Protein AF-A0A9N9J906-F1 (afdb_monomer)

Radius of gyration: 24.81 Å; Cα contacts (8 Å, |Δi|>4): 49; chains: 1; bounding box: 58×23×58 Å

Organism: NCBI:txid1117310

Foldseek 3Di:
DDDDDADDPVRLVVVVVVVVVVPDCVVVPVCPPRNDDPDPPDDDDDPDDPVLLVVLVVLCVVPVPDALVVSLVVSVVVVPDNDDSVSSQVSCVVVVNPPRDHD

Nearest PDB structures (foldseek):
  2m3a-assembly1_A  TM=4.337E-01  e=8.639E+00  Caenorhabditis elegans
  8osl-assembly1_B  TM=2.272E-01  e=6.816E+00  Homo sapiens
  1p3a-assembly1_B  TM=2.539E-01  e=8.142E+00  Xenopus laevis
  6hkt-assembly1_Z  TM=2.216E-01  e=9.167E+00  Homo sapiens

Secondary structure (DSSP, 8-state):
----PPPPHHHHHHHHHHHHTT--GGGGGGGTTTSSPPPPPP-PPPSS-HHHHHHHHHHHHH-TT--HHHHHHHHHHTSS----HHHHHHHHHHTT-TT----

Mean predicted aligned error: 12.46 Å

Sequence (103 aa):
MPKIKELSIFERGKIIGLHKDNHNPRHFQNFKYGLVFPASQSGRPSIFNDFDKWHLIQLLKNDRQQSVDELTEKFNELELKTSSSFTICHNLYELGYHGIRKL

Solvent-accessible surface area (backbone atoms only — not comparable to full-atom values): 6624 Å² total; per-residue (Å²): 134,83,84,78,77,79,62,49,73,66,60,44,50,53,52,54,51,44,56,75,70,68,52,68,63,81,81,48,68,88,45,80,74,51,77,54,81,74,75,80,76,80,70,82,79,72,92,66,50,73,66,56,53,53,49,54,52,49,56,41,68,76,45,80,82,61,48,45,62,61,51,31,49,60,51,36,73,67,67,81,53,90,61,52,49,65,59,53,45,52,51,34,43,76,72,66,48,75,84,65,58,82,126

Structure (mmCIF, N/CA/C/O backbone):
data_AF-A0A9N9J906-F1
#
_entry.id   AF-A0A9N9J906-F1
#
loop_
_atom_site.group_PDB
_atom_site.id
_atom_site.type_symbol
_atom_site.label_atom_id
_atom_site.label_alt_id
_atom_site.label_comp_id
_atom_site.label_asym_id
_atom_site.label_entity_id
_atom_site.label_seq_id
_atom_site.pdbx_PDB_ins_code
_atom_site.Cartn_x
_atom_site.Cartn_y
_atom_site.Cartn_z
_atom_site.occupancy
_atom_site.B_iso_or_equiv
_atom_site.auth_seq_id
_atom_site.auth_comp_id
_atom_site.auth_asym_id
_atom_site.auth_atom_id
_atom_site.pdbx_PDB_model_num
ATOM 1 N N . MET A 1 1 ? 30.611 2.941 -6.209 1.00 47.56 1 MET A N 1
ATOM 2 C CA . MET A 1 1 ? 30.826 3.096 -7.667 1.00 47.56 1 MET A CA 1
ATOM 3 C C . MET A 1 1 ? 29.805 4.099 -8.186 1.00 47.56 1 MET A C 1
ATOM 5 O O . MET A 1 1 ? 28.645 3.960 -7.806 1.00 47.56 1 MET A O 1
ATOM 9 N N . PRO A 1 2 ? 30.191 5.138 -8.943 1.00 47.84 2 PRO A N 1
ATOM 10 C CA . PRO A 1 2 ? 29.239 6.135 -9.420 1.00 47.84 2 PRO A CA 1
ATOM 11 C C . PRO A 1 2 ? 28.354 5.539 -10.525 1.00 47.84 2 PRO A C 1
ATOM 13 O O . PRO A 1 2 ? 28.765 4.618 -11.230 1.00 47.84 2 PRO A O 1
ATOM 16 N N . LYS A 1 3 ? 27.120 6.044 -10.635 1.00 53.53 3 LYS A N 1
ATOM 17 C CA . LYS A 1 3 ? 26.094 5.570 -11.575 1.00 53.53 3 LYS A CA 1
ATOM 18 C C . LYS A 1 3 ? 26.619 5.630 -13.012 1.00 53.53 3 LYS A C 1
ATOM 20 O O . LYS A 1 3 ? 26.885 6.713 -13.528 1.00 53.53 3 LYS A O 1
ATOM 25 N N . ILE A 1 4 ? 26.741 4.471 -13.653 1.00 61.16 4 ILE A N 1
ATOM 26 C CA . ILE A 1 4 ? 26.999 4.381 -15.089 1.00 61.16 4 ILE A CA 1
ATOM 27 C C . ILE A 1 4 ? 25.722 4.873 -15.770 1.00 61.16 4 ILE A C 1
ATOM 29 O O . ILE A 1 4 ? 24.661 4.273 -15.609 1.00 61.16 4 ILE A O 1
ATOM 33 N N . LYS A 1 5 ? 25.805 6.014 -16.456 1.00 68.94 5 LYS A N 1
ATOM 34 C CA . LYS A 1 5 ? 24.708 6.543 -17.268 1.00 68.94 5 LYS A CA 1
ATOM 35 C C . LYS A 1 5 ? 24.323 5.486 -18.306 1.00 68.94 5 LYS A C 1
ATOM 37 O O . LYS A 1 5 ? 25.196 4.972 -19.003 1.00 68.94 5 LYS A O 1
ATOM 42 N N . GLU A 1 6 ? 23.034 5.166 -18.400 1.00 70.88 6 GLU A N 1
ATOM 43 C CA . GLU A 1 6 ? 22.550 4.275 -19.452 1.00 70.88 6 GLU A CA 1
ATOM 44 C C . GLU A 1 6 ? 22.825 4.881 -20.830 1.00 70.88 6 GLU A C 1
ATOM 46 O O . GLU A 1 6 ? 22.605 6.074 -21.052 1.00 70.88 6 GLU A O 1
ATOM 51 N N . LEU A 1 7 ? 23.301 4.047 -21.757 1.00 74.25 7 LEU A N 1
ATOM 52 C CA . LEU A 1 7 ? 23.528 4.463 -23.137 1.00 74.25 7 LEU A CA 1
ATOM 53 C C . LEU A 1 7 ? 22.194 4.769 -23.810 1.00 74.25 7 LEU A C 1
ATOM 55 O O . LEU A 1 7 ? 21.264 3.953 -23.754 1.00 74.25 7 LEU A O 1
ATOM 59 N N . SER A 1 8 ? 22.143 5.898 -24.508 1.00 75.81 8 SER A N 1
ATOM 60 C CA . SER A 1 8 ? 21.030 6.258 -25.382 1.00 75.81 8 SER A CA 1
ATOM 61 C C . SER A 1 8 ? 20.871 5.243 -26.518 1.00 75.81 8 SER A C 1
ATOM 63 O O . SER A 1 8 ? 21.838 4.611 -26.947 1.00 75.81 8 SER A O 1
ATOM 65 N N . ILE A 1 9 ? 19.656 5.132 -27.064 1.00 78.50 9 ILE A N 1
ATOM 66 C CA . ILE A 1 9 ? 19.340 4.300 -28.238 1.00 78.50 9 ILE A CA 1
ATOM 67 C C . ILE A 1 9 ? 20.324 4.574 -29.388 1.00 78.50 9 ILE A C 1
ATOM 69 O O . ILE A 1 9 ? 20.804 3.641 -30.028 1.00 78.50 9 ILE A O 1
ATOM 73 N N . PHE A 1 10 ? 20.688 5.842 -29.603 1.00 80.31 10 PHE A N 1
ATOM 74 C CA . PHE A 1 10 ? 21.642 6.237 -30.642 1.00 80.31 10 PHE A CA 1
ATOM 75 C C . PHE A 1 10 ? 23.068 5.732 -30.367 1.00 80.31 10 PHE A C 1
ATOM 77 O O . PHE A 1 10 ? 23.728 5.197 -31.256 1.00 80.31 10 PHE A O 1
ATOM 84 N N . GLU A 1 11 ? 23.537 5.850 -29.123 1.00 78.38 11 GLU A N 1
ATOM 85 C CA . GLU A 1 11 ? 24.867 5.381 -28.713 1.00 78.38 11 GLU A CA 1
ATOM 86 C C . GLU A 1 11 ? 24.967 3.855 -28.831 1.00 78.38 11 GLU A C 1
ATOM 88 O O . GLU A 1 11 ? 25.962 3.335 -29.337 1.00 78.38 11 GLU A O 1
ATOM 93 N N . ARG A 1 12 ? 23.896 3.141 -28.462 1.00 76.88 12 ARG A N 1
ATOM 94 C CA . ARG A 1 12 ? 23.780 1.688 -28.656 1.00 76.88 12 ARG A CA 1
ATOM 95 C C . ARG A 1 12 ? 23.803 1.313 -30.138 1.00 76.88 12 ARG A C 1
ATOM 97 O O . ARG A 1 12 ? 24.543 0.410 -30.519 1.00 76.88 12 ARG A O 1
ATOM 104 N N . GLY A 1 13 ? 23.056 2.028 -30.981 1.00 78.06 13 GLY A N 1
ATOM 105 C CA . GLY A 1 13 ? 23.037 1.813 -32.431 1.00 78.06 13 GLY A CA 1
ATOM 106 C C . GLY A 1 13 ? 24.415 1.985 -33.076 1.00 78.06 13 GLY A C 1
ATOM 107 O O . GLY A 1 13 ? 24.823 1.157 -33.890 1.00 78.06 13 GLY A O 1
ATOM 108 N N . LYS A 1 14 ? 25.176 2.998 -32.646 1.00 80.56 14 LYS A N 1
ATOM 109 C CA . LYS A 1 14 ? 26.552 3.236 -33.107 1.00 80.56 14 LYS A CA 1
ATOM 110 C C . LYS A 1 14 ? 27.490 2.078 -32.750 1.00 80.56 14 LYS A C 1
ATOM 112 O O . LYS A 1 14 ? 28.294 1.671 -33.581 1.00 80.56 14 LYS A O 1
ATOM 117 N N . ILE A 1 15 ? 27.363 1.520 -31.546 1.00 76.50 15 ILE A N 1
ATOM 118 C CA . ILE A 1 15 ? 28.152 0.356 -31.110 1.00 76.50 15 ILE A CA 1
ATOM 119 C C . ILE A 1 15 ? 27.793 -0.891 -31.932 1.00 76.50 15 ILE A C 1
ATOM 121 O O . ILE A 1 15 ? 28.689 -1.620 -32.352 1.00 76.50 15 ILE A O 1
ATOM 125 N N . ILE A 1 16 ? 26.502 -1.118 -32.208 1.00 76.88 16 ILE A N 1
ATOM 126 C CA . ILE A 1 16 ? 26.042 -2.244 -33.040 1.00 76.88 16 ILE A CA 1
ATOM 127 C C . ILE A 1 16 ? 26.596 -2.137 -34.466 1.00 76.88 16 ILE A C 1
ATOM 129 O O . ILE A 1 16 ? 27.046 -3.143 -35.012 1.00 76.88 16 ILE A O 1
ATOM 133 N N . GLY A 1 17 ? 26.581 -0.940 -35.062 1.00 77.69 17 GLY A N 1
ATOM 134 C CA . GLY A 1 17 ? 27.157 -0.698 -36.388 1.00 77.69 17 GLY A CA 1
ATOM 135 C C . GLY A 1 17 ? 28.647 -1.033 -36.430 1.00 77.69 17 GLY A C 1
ATOM 136 O O . GLY A 1 17 ? 29.068 -1.888 -37.199 1.00 77.69 17 GLY A O 1
ATOM 137 N N . LEU A 1 18 ? 29.424 -0.472 -35.501 1.00 75.44 18 LEU A N 1
ATOM 138 C CA . LEU A 1 18 ? 30.872 -0.689 -35.458 1.00 75.44 18 LEU A CA 1
ATOM 139 C C . LEU A 1 18 ? 31.270 -2.150 -35.178 1.00 75.44 18 LEU A C 1
ATOM 141 O O . LEU A 1 18 ? 32.314 -2.600 -35.648 1.00 75.44 18 LEU A O 1
ATOM 145 N N . HIS A 1 19 ? 30.450 -2.898 -34.430 1.00 72.81 19 HIS A N 1
ATOM 146 C CA . HIS A 1 19 ? 30.641 -4.338 -34.239 1.00 72.81 19 HIS A CA 1
ATOM 147 C C . HIS A 1 19 ? 30.423 -5.124 -35.540 1.00 72.81 19 HIS A C 1
ATOM 149 O O . HIS A 1 19 ? 31.163 -6.065 -35.814 1.00 72.81 19 HIS A O 1
ATOM 155 N N . LYS A 1 20 ? 29.417 -4.761 -36.349 1.00 77.62 20 LYS A N 1
ATOM 156 C CA . LYS A 1 20 ? 29.183 -5.391 -37.663 1.00 77.62 20 LYS A CA 1
ATOM 157 C C . LYS A 1 20 ? 30.336 -5.134 -38.631 1.00 77.62 20 LYS A C 1
ATOM 159 O O . LYS A 1 20 ? 30.685 -6.024 -39.397 1.00 77.62 20 LYS A O 1
ATOM 164 N N . ASP A 1 21 ? 30.958 -3.965 -38.524 1.00 79.00 21 ASP A N 1
ATOM 165 C CA . ASP A 1 21 ? 32.095 -3.549 -39.348 1.00 79.00 21 ASP A CA 1
ATOM 166 C C . ASP A 1 21 ? 33.446 -4.142 -38.875 1.00 79.00 21 ASP A C 1
ATOM 168 O O . ASP A 1 21 ? 34.506 -3.759 -39.365 1.00 79.00 21 ASP A O 1
ATOM 172 N N . ASN A 1 22 ? 33.434 -5.098 -37.931 1.00 69.06 22 ASN A N 1
ATOM 173 C CA . ASN A 1 22 ? 34.610 -5.835 -37.441 1.00 69.06 22 ASN A CA 1
ATOM 174 C C . ASN A 1 22 ? 35.729 -4.953 -36.837 1.00 69.06 22 ASN A C 1
ATOM 176 O O . ASN A 1 22 ? 36.905 -5.332 -36.814 1.00 69.06 22 ASN A O 1
ATOM 180 N N . HIS A 1 23 ? 35.378 -3.776 -36.307 1.00 69.25 23 HIS A N 1
ATOM 181 C CA . HIS A 1 23 ? 36.333 -2.896 -35.633 1.00 69.25 23 HIS A CA 1
ATOM 182 C C . HIS A 1 23 ? 36.884 -3.509 -34.332 1.00 69.25 23 HIS A C 1
ATOM 184 O O . HIS A 1 23 ? 36.205 -4.254 -33.625 1.00 69.25 23 HIS A O 1
ATOM 190 N N . ASN A 1 24 ? 38.130 -3.154 -33.983 1.00 68.81 24 ASN A N 1
ATOM 191 C CA . ASN A 1 24 ? 38.847 -3.720 -32.836 1.00 68.81 24 ASN A CA 1
ATOM 192 C C . ASN A 1 24 ? 38.036 -3.589 -31.520 1.00 68.81 24 ASN A C 1
ATOM 194 O O . ASN A 1 24 ? 37.725 -2.469 -31.101 1.00 68.81 24 ASN A O 1
ATOM 198 N N . PRO A 1 25 ? 37.757 -4.701 -30.811 1.00 62.09 25 PRO A N 1
ATOM 199 C CA . PRO A 1 25 ? 36.919 -4.719 -29.610 1.00 62.09 25 PRO A CA 1
ATOM 200 C C . PRO A 1 25 ? 37.484 -3.916 -28.428 1.00 62.09 25 PRO A C 1
ATOM 202 O O . PRO A 1 25 ? 36.734 -3.578 -27.510 1.00 62.09 25 PRO A O 1
ATOM 205 N N . ARG A 1 26 ? 38.774 -3.537 -28.445 1.00 63.53 26 ARG A N 1
ATOM 206 C CA . ARG A 1 26 ? 39.352 -2.605 -27.456 1.00 63.53 26 ARG A CA 1
ATOM 207 C C . ARG A 1 26 ? 38.691 -1.222 -27.490 1.00 63.53 26 ARG A C 1
ATOM 209 O O . ARG A 1 26 ? 38.652 -0.559 -26.460 1.00 63.53 26 ARG A O 1
ATOM 216 N N . HIS A 1 27 ? 38.103 -0.815 -28.618 1.00 62.00 27 HIS A N 1
ATOM 217 C CA . HIS A 1 27 ?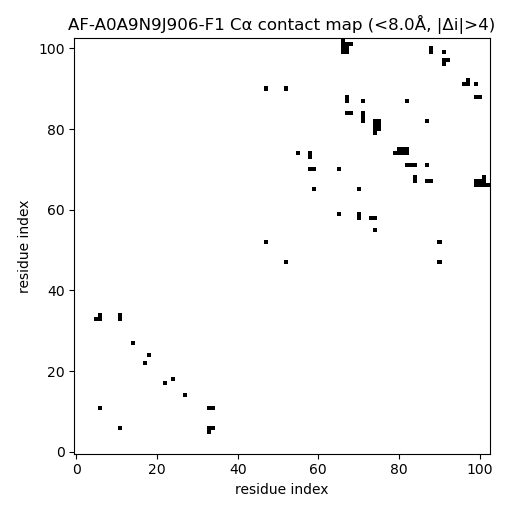 37.330 0.429 -28.708 1.00 62.00 27 HIS A CA 1
ATOM 218 C C . HIS A 1 27 ? 35.966 0.355 -28.002 1.00 62.00 27 HIS A C 1
ATOM 220 O O . HIS A 1 27 ? 35.369 1.400 -27.749 1.00 62.00 27 HIS A O 1
ATOM 226 N N . PHE A 1 28 ? 35.487 -0.847 -27.638 1.00 62.94 28 PHE A N 1
ATOM 227 C CA . PHE A 1 28 ? 34.174 -1.047 -27.011 1.00 62.94 28 PHE A CA 1
ATOM 228 C C . PHE A 1 28 ? 34.208 -1.713 -25.632 1.00 62.94 28 PHE A C 1
ATOM 230 O O . PHE A 1 28 ? 33.156 -2.053 -25.088 1.00 62.94 28 PHE A O 1
ATOM 237 N N . GLN A 1 29 ? 35.392 -1.882 -25.035 1.00 59.00 29 GLN A N 1
ATOM 238 C CA . GLN A 1 29 ? 35.582 -2.590 -23.760 1.00 59.00 29 GLN A CA 1
ATOM 239 C C . GLN A 1 29 ? 34.720 -2.034 -22.608 1.00 59.00 29 GLN A C 1
ATOM 241 O O . GLN A 1 29 ? 34.291 -2.796 -21.744 1.00 59.00 29 GLN A O 1
ATOM 246 N N . ASN A 1 30 ? 34.378 -0.742 -22.651 1.00 55.00 30 ASN A N 1
ATOM 247 C CA . ASN A 1 30 ? 33.533 -0.079 -21.653 1.00 55.00 30 ASN A CA 1
ATOM 248 C C . ASN A 1 30 ? 3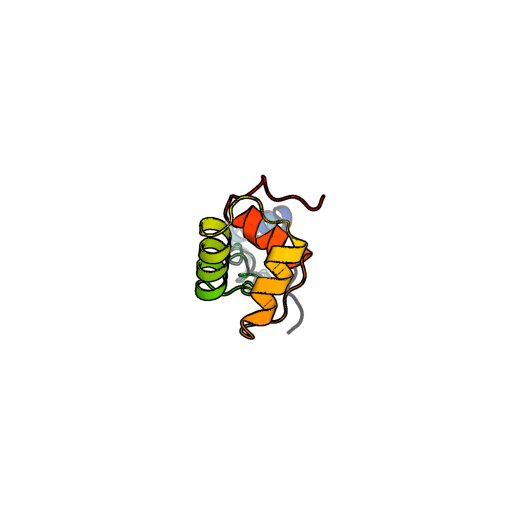2.017 -0.291 -21.856 1.00 55.00 30 ASN A C 1
ATOM 250 O O . ASN A 1 30 ? 31.236 0.050 -20.972 1.00 55.00 30 ASN A O 1
ATOM 254 N N . PHE A 1 31 ? 31.572 -0.854 -22.987 1.00 57.88 31 PHE A N 1
ATOM 255 C CA . PHE A 1 31 ? 30.146 -0.944 -23.346 1.00 57.88 31 PHE A CA 1
ATOM 256 C C . PHE A 1 31 ? 29.549 -2.347 -23.224 1.00 57.88 31 PHE A C 1
ATOM 258 O O . PHE A 1 31 ? 28.365 -2.532 -23.511 1.00 57.88 31 PHE A O 1
ATOM 265 N N . LYS A 1 32 ? 30.326 -3.330 -22.750 1.00 55.78 32 LYS A N 1
ATOM 266 C CA . LYS A 1 32 ? 29.869 -4.718 -22.557 1.00 55.78 32 LYS A CA 1
ATOM 267 C C . LYS A 1 32 ? 28.608 -4.814 -21.676 1.00 55.78 32 LYS A C 1
ATOM 269 O O . LYS A 1 32 ? 27.823 -5.738 -21.839 1.00 55.78 32 LYS A O 1
A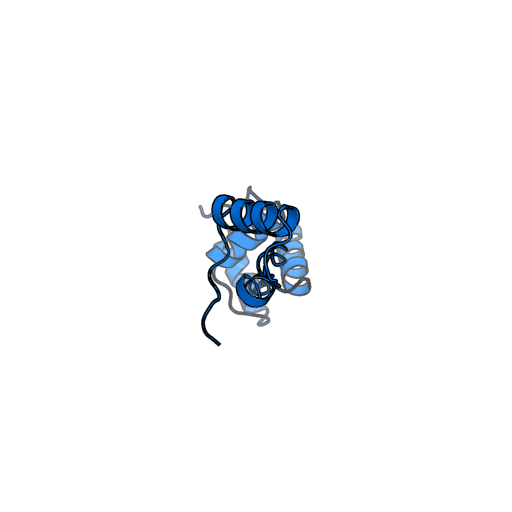TOM 274 N N . TYR A 1 33 ? 28.391 -3.828 -20.802 1.00 53.97 33 TYR A N 1
ATOM 275 C CA . TYR A 1 33 ? 27.241 -3.735 -19.894 1.00 53.97 33 TYR A CA 1
ATOM 276 C C . TYR A 1 33 ? 26.098 -2.825 -20.385 1.00 53.97 33 TYR A C 1
ATOM 278 O O . TYR A 1 33 ? 25.052 -2.790 -19.751 1.00 53.97 33 TYR A O 1
ATOM 286 N N . GLY A 1 34 ? 26.275 -2.072 -21.479 1.00 56.09 34 GLY A N 1
ATOM 287 C CA . GLY A 1 34 ? 25.300 -1.072 -21.947 1.00 56.09 34 GLY A CA 1
ATOM 288 C C . GLY A 1 34 ? 24.386 -1.528 -23.092 1.00 56.09 34 GLY A C 1
ATOM 289 O O . GLY A 1 34 ? 23.485 -0.788 -23.484 1.00 56.09 34 GLY A O 1
ATOM 290 N N . LEU A 1 35 ? 24.620 -2.722 -23.649 1.00 56.50 35 LEU A N 1
ATOM 291 C CA . LEU A 1 35 ? 23.809 -3.298 -24.734 1.00 56.50 35 LEU A CA 1
ATOM 292 C C . LEU A 1 35 ? 22.570 -4.049 -24.225 1.00 56.50 35 LEU A C 1
ATOM 294 O O . LEU A 1 35 ? 21.600 -4.202 -24.963 1.00 56.50 35 LEU A O 1
ATOM 298 N N . VAL A 1 36 ? 22.585 -4.481 -22.964 1.00 60.19 36 VAL A N 1
ATOM 299 C CA . VAL A 1 36 ? 21.440 -5.094 -22.286 1.00 60.19 36 VAL A CA 1
ATOM 300 C C . VAL A 1 36 ? 20.736 -3.992 -21.503 1.00 60.19 36 VAL A C 1
ATOM 302 O O . VAL A 1 36 ? 21.392 -3.241 -20.782 1.00 60.19 36 VAL A O 1
ATOM 305 N N . PHE A 1 37 ? 19.416 -3.855 -21.655 1.00 60.91 37 PHE A N 1
ATOM 306 C CA . PHE A 1 37 ? 18.649 -3.003 -20.745 1.00 60.91 37 PHE A CA 1
ATOM 307 C C . PHE A 1 37 ? 18.821 -3.574 -19.336 1.00 60.91 37 PHE A C 1
ATOM 309 O O . PHE A 1 37 ? 18.481 -4.743 -19.135 1.00 60.91 37 PHE A O 1
ATOM 316 N N . PRO A 1 38 ? 19.387 -2.820 -18.377 1.00 65.81 38 PRO A N 1
ATOM 317 C CA . PRO A 1 38 ? 19.437 -3.309 -17.013 1.00 65.81 38 PRO A CA 1
ATOM 318 C C . PRO A 1 38 ? 18.001 -3.596 -16.571 1.00 65.81 38 PRO A C 1
ATOM 320 O O . PRO A 1 38 ? 17.084 -2.836 -16.891 1.00 65.81 38 PRO A O 1
ATOM 323 N N . ALA A 1 39 ? 17.796 -4.718 -15.879 1.00 68.06 39 ALA A N 1
ATOM 324 C CA . ALA A 1 39 ? 16.496 -5.002 -15.293 1.00 68.06 39 ALA A CA 1
ATOM 325 C C . ALA A 1 39 ? 16.078 -3.802 -14.435 1.00 68.06 39 ALA A C 1
ATOM 327 O O . ALA A 1 39 ? 16.911 -3.233 -13.719 1.00 68.06 39 ALA A O 1
ATOM 328 N N . SER A 1 40 ? 14.807 -3.402 -14.530 1.00 73.69 40 SER A N 1
ATOM 329 C CA . SER A 1 40 ? 14.271 -2.334 -13.694 1.00 73.69 40 SER A CA 1
ATOM 330 C C . SER A 1 40 ? 14.605 -2.645 -12.241 1.00 73.69 40 SER A C 1
ATOM 332 O O . SER A 1 40 ? 14.289 -3.725 -11.741 1.00 73.69 40 SER A O 1
ATOM 334 N N . GLN A 1 41 ? 15.294 -1.719 -11.577 1.00 73.50 41 GLN A N 1
ATOM 335 C CA . GLN A 1 41 ? 15.604 -1.896 -10.168 1.00 73.50 41 GLN A CA 1
ATOM 336 C C . GLN A 1 41 ? 14.281 -1.930 -9.410 1.00 73.50 41 GLN A C 1
ATOM 338 O O . GLN A 1 41 ? 13.475 -1.004 -9.530 1.00 73.50 41 GLN A O 1
ATOM 343 N N . SER A 1 42 ? 14.048 -3.004 -8.655 1.00 70.94 42 SER A N 1
ATOM 344 C CA . SER A 1 42 ? 12.909 -3.062 -7.749 1.00 70.94 42 SER A CA 1
ATOM 345 C C . SER A 1 42 ? 13.006 -1.875 -6.796 1.00 70.94 42 SER A C 1
ATOM 347 O O . SER A 1 42 ? 14.062 -1.635 -6.203 1.00 70.94 42 SER A O 1
ATOM 349 N N . GLY A 1 43 ? 11.918 -1.114 -6.683 1.00 79.31 43 GLY A N 1
ATOM 350 C CA . GLY A 1 43 ? 11.833 -0.000 -5.749 1.00 79.31 43 GLY A CA 1
ATOM 351 C C . GLY A 1 43 ? 11.985 -0.453 -4.296 1.00 79.31 43 GLY A C 1
ATOM 352 O O . GLY A 1 43 ? 12.177 -1.631 -3.988 1.00 79.31 43 GLY A O 1
ATOM 353 N N . ARG A 1 44 ? 11.880 0.505 -3.373 1.00 82.56 44 ARG A N 1
ATOM 354 C CA . ARG A 1 44 ? 11.815 0.1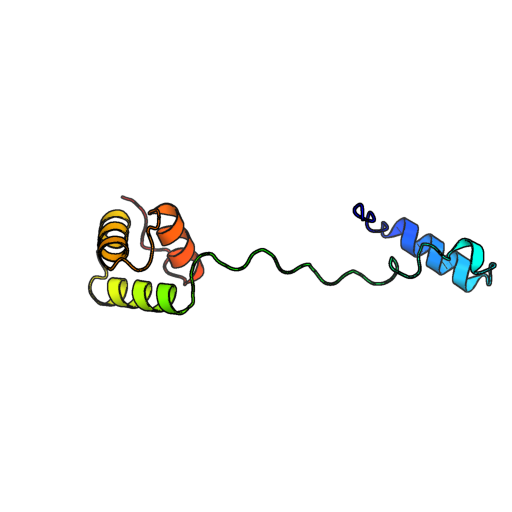70 -1.947 1.00 82.56 44 ARG A CA 1
ATOM 355 C C . ARG A 1 44 ? 10.599 -0.730 -1.684 1.00 82.56 44 ARG A C 1
ATOM 357 O O . ARG A 1 44 ? 9.554 -0.495 -2.293 1.00 82.56 44 ARG A O 1
ATOM 364 N N . PRO A 1 45 ? 10.718 -1.725 -0.788 1.00 79.56 45 PRO A N 1
ATOM 365 C CA . PRO A 1 45 ? 9.574 -2.535 -0.395 1.00 79.56 45 PRO A CA 1
ATOM 366 C C . PRO A 1 45 ? 8.48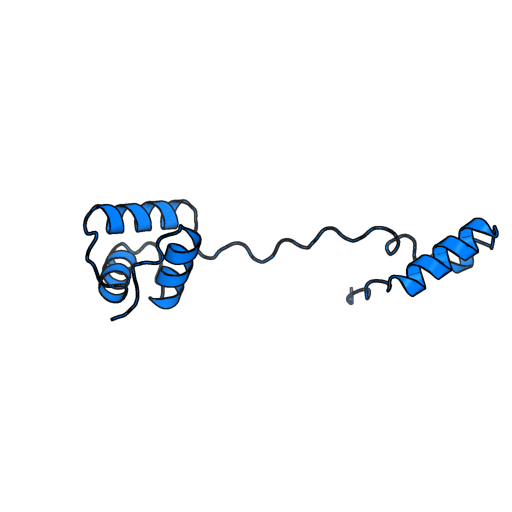7 -1.647 0.219 1.00 79.56 45 PRO A C 1
ATOM 368 O O . PRO A 1 45 ? 8.786 -0.603 0.808 1.00 79.56 45 PRO A O 1
ATOM 371 N N . SER A 1 46 ? 7.228 -2.062 0.058 1.00 80.38 46 SER A N 1
ATOM 372 C CA . SER A 1 46 ? 6.096 -1.326 0.619 1.00 80.38 46 SER A CA 1
ATOM 373 C C . SER A 1 46 ? 6.217 -1.227 2.138 1.00 80.38 46 SER A C 1
ATOM 375 O O . SER A 1 46 ? 6.688 -2.143 2.811 1.00 80.38 46 SER A O 1
ATOM 377 N N . ILE A 1 47 ? 5.780 -0.090 2.679 1.00 81.50 47 ILE A N 1
ATOM 378 C CA . ILE A 1 47 ? 5.748 0.156 4.124 1.00 81.50 47 ILE A CA 1
ATOM 379 C C . ILE A 1 47 ? 4.727 -0.770 4.804 1.00 81.50 47 ILE A C 1
ATOM 381 O O . ILE A 1 47 ? 4.896 -1.072 5.986 1.00 81.50 47 ILE A O 1
ATOM 385 N N . PHE A 1 48 ? 3.698 -1.210 4.077 1.00 83.75 48 PHE A N 1
ATOM 386 C CA . PHE A 1 48 ? 2.662 -2.120 4.561 1.00 83.75 48 PHE A CA 1
ATOM 387 C C . PHE A 1 48 ? 3.002 -3.562 4.204 1.00 83.75 48 PHE A C 1
ATOM 389 O O . PHE A 1 48 ? 3.158 -3.899 3.025 1.00 83.75 48 PHE A O 1
ATOM 396 N N . ASN A 1 49 ? 3.067 -4.411 5.226 1.00 88.06 49 ASN A N 1
ATOM 397 C CA . ASN A 1 49 ? 3.175 -5.847 5.044 1.00 88.06 49 ASN A CA 1
ATOM 398 C C . ASN A 1 49 ? 1.816 -6.438 4.629 1.00 88.06 49 ASN A C 1
ATOM 400 O O . ASN A 1 49 ? 0.764 -5.824 4.817 1.00 88.06 49 ASN A O 1
ATOM 404 N N . ASP A 1 50 ? 1.812 -7.658 4.098 1.00 88.75 50 ASP A N 1
ATOM 405 C CA . ASP A 1 50 ? 0.571 -8.323 3.680 1.00 88.75 50 ASP A CA 1
ATOM 406 C C . ASP A 1 50 ? -0.370 -8.593 4.863 1.00 88.75 50 ASP A C 1
ATOM 408 O O . ASP A 1 50 ? -1.591 -8.519 4.719 1.00 88.75 50 ASP A O 1
ATOM 412 N N . PHE A 1 51 ? 0.193 -8.814 6.056 1.00 87.88 51 PHE A N 1
ATOM 413 C CA . PHE A 1 51 ? -0.575 -8.911 7.298 1.00 87.88 51 PHE A CA 1
ATOM 414 C C . PHE A 1 51 ? -1.293 -7.599 7.639 1.00 87.88 51 PHE A C 1
ATOM 416 O O . PHE A 1 51 ? -2.482 -7.613 7.954 1.00 87.88 51 PHE A O 1
ATOM 423 N N . ASP A 1 52 ? -0.604 -6.464 7.500 1.00 88.50 52 ASP A N 1
ATOM 424 C CA . ASP A 1 52 ? -1.169 -5.140 7.781 1.00 88.50 52 ASP A CA 1
ATOM 425 C C . ASP A 1 52 ? -2.337 -4.847 6.831 1.00 88.50 52 ASP A C 1
ATOM 427 O O . ASP A 1 52 ? -3.398 -4.386 7.252 1.00 88.50 52 ASP A O 1
ATOM 431 N N . LYS A 1 53 ? -2.174 -5.188 5.545 1.00 88.69 53 LYS A N 1
ATOM 432 C CA . LYS A 1 53 ? -3.228 -5.063 4.528 1.00 88.69 53 LYS A CA 1
ATOM 433 C C . LYS A 1 53 ? -4.422 -5.957 4.839 1.00 88.69 53 LYS A C 1
ATOM 435 O O . LYS A 1 53 ? -5.563 -5.515 4.727 1.00 88.69 53 LYS A O 1
ATOM 440 N N . TRP A 1 54 ? -4.176 -7.205 5.236 1.00 90.12 54 TRP A N 1
ATOM 441 C CA . TRP A 1 54 ? -5.243 -8.116 5.641 1.00 90.12 54 TRP A CA 1
ATOM 442 C C . TRP A 1 54 ? -6.023 -7.553 6.830 1.00 90.12 54 TRP A C 1
ATOM 444 O O . TRP A 1 54 ? -7.253 -7.546 6.801 1.00 90.12 54 TRP A O 1
ATOM 454 N N . HIS A 1 55 ? -5.326 -7.025 7.835 1.00 88.88 55 HIS A N 1
ATOM 455 C CA . HIS A 1 55 ? -5.952 -6.460 9.024 1.00 88.88 55 HIS A CA 1
ATOM 456 C C . HIS A 1 55 ? -6.791 -5.221 8.693 1.00 88.88 55 HIS A C 1
ATOM 458 O O . HIS A 1 55 ? -7.932 -5.098 9.138 1.00 88.88 55 HIS A O 1
ATOM 464 N N . LEU A 1 56 ? -6.268 -4.347 7.832 1.00 89.06 56 LEU A N 1
ATOM 465 C CA . LEU A 1 56 ? -6.983 -3.180 7.324 1.00 89.06 56 LEU A CA 1
ATOM 466 C C . LEU A 1 56 ? -8.311 -3.570 6.656 1.00 89.06 56 LEU A C 1
ATOM 468 O O . LEU A 1 56 ? -9.346 -2.949 6.889 1.00 89.06 56 LEU A O 1
ATOM 472 N N . ILE A 1 57 ? -8.294 -4.646 5.865 1.00 89.25 57 ILE A N 1
ATOM 473 C CA . ILE A 1 57 ? -9.493 -5.194 5.223 1.00 89.25 57 ILE A CA 1
ATOM 474 C C . ILE A 1 57 ? -10.473 -5.756 6.262 1.00 89.25 57 ILE A C 1
ATOM 476 O O . ILE A 1 57 ? -11.681 -5.640 6.064 1.00 89.25 57 ILE A O 1
ATOM 480 N N . GLN A 1 58 ? -9.998 -6.365 7.352 1.00 90.88 58 GLN A N 1
ATOM 481 C CA . GLN A 1 58 ? -10.880 -6.858 8.418 1.00 90.88 58 GLN A CA 1
ATOM 482 C C . GLN A 1 58 ? -11.594 -5.714 9.139 1.00 90.88 58 GLN A C 1
ATOM 484 O O . GLN A 1 58 ? -12.814 -5.772 9.282 1.00 90.88 58 GLN A O 1
ATOM 489 N N . LEU A 1 59 ? -10.871 -4.651 9.511 1.00 88.94 59 LEU A N 1
ATOM 490 C CA . LEU A 1 59 ? -11.472 -3.456 10.118 1.00 88.94 59 LEU A CA 1
ATOM 491 C C . LEU A 1 59 ? -12.559 -2.866 9.213 1.00 88.94 59 LEU A C 1
ATOM 493 O O . LEU A 1 59 ? -13.674 -2.612 9.661 1.00 88.94 59 LEU A O 1
ATOM 497 N N . LEU A 1 60 ? -12.274 -2.765 7.913 1.00 87.81 60 LEU A N 1
ATOM 498 C CA . LEU A 1 60 ? -13.232 -2.258 6.938 1.00 87.81 60 LEU A CA 1
ATOM 499 C C . LEU A 1 60 ? -14.456 -3.169 6.740 1.00 87.81 60 LEU A C 1
ATOM 501 O O . LEU A 1 60 ? -15.561 -2.697 6.466 1.00 87.81 60 LEU A O 1
ATOM 505 N N . LYS A 1 61 ? -14.277 -4.490 6.827 1.00 87.50 61 LYS A N 1
ATOM 506 C CA . LYS A 1 61 ? -15.386 -5.449 6.717 1.00 87.50 61 LYS A CA 1
ATOM 507 C C . LYS 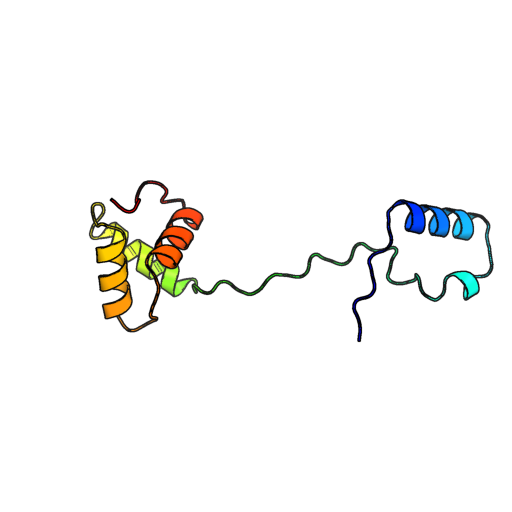A 1 61 ? -16.329 -5.367 7.906 1.00 87.50 61 LYS A C 1
ATOM 509 O O . LYS A 1 61 ? -17.529 -5.545 7.700 1.00 87.50 61 LYS A O 1
ATOM 514 N N . ASN A 1 62 ? -15.786 -5.116 9.094 1.00 87.56 62 ASN A N 1
ATOM 515 C CA . ASN A 1 62 ? -16.567 -4.966 10.314 1.00 87.56 62 ASN A CA 1
ATOM 516 C C . ASN A 1 62 ? -17.426 -3.701 10.246 1.00 87.56 62 ASN A C 1
ATOM 518 O O . ASN A 1 62 ? -18.630 -3.786 10.459 1.00 87.56 62 ASN A O 1
ATOM 522 N N . ASP A 1 63 ? -16.837 -2.577 9.827 1.00 83.81 63 ASP A N 1
ATOM 523 C CA . ASP A 1 63 ? -17.531 -1.294 9.738 1.00 83.81 63 ASP A CA 1
ATOM 524 C C . ASP A 1 63 ? -17.306 -0.629 8.364 1.00 83.81 63 ASP A C 1
ATOM 526 O O . ASP A 1 63 ? -16.341 0.094 8.122 1.00 83.81 63 ASP A O 1
ATOM 530 N N . ARG A 1 64 ? -18.239 -0.837 7.425 1.00 79.75 64 ARG A N 1
ATOM 531 C CA . ARG A 1 64 ? -18.104 -0.333 6.039 1.00 79.75 64 ARG A CA 1
ATOM 532 C C . ARG A 1 64 ? -18.265 1.182 5.879 1.00 79.75 64 ARG A C 1
ATOM 534 O O . ARG A 1 64 ? -17.961 1.704 4.811 1.00 79.75 64 ARG A O 1
ATOM 541 N N . GLN A 1 65 ? -18.814 1.860 6.884 1.00 80.12 65 GLN A N 1
ATOM 542 C CA . GLN A 1 65 ? -19.144 3.290 6.841 1.00 80.12 65 GLN A CA 1
ATOM 543 C C . GLN A 1 65 ? -18.145 4.169 7.605 1.00 80.12 65 GLN A C 1
ATOM 545 O O . GLN A 1 65 ? -18.387 5.366 7.733 1.00 80.12 65 GLN A O 1
ATOM 550 N N . GLN A 1 66 ? -17.044 3.609 8.116 1.00 82.12 66 GLN A N 1
ATOM 551 C CA . GLN A 1 66 ? -16.085 4.406 8.880 1.00 82.12 66 GLN A CA 1
ATOM 552 C C . GLN A 1 66 ? -15.386 5.455 8.028 1.00 82.12 66 GLN A C 1
ATOM 554 O O . GLN A 1 66 ? -15.049 5.226 6.861 1.00 82.12 66 GLN A O 1
ATOM 559 N N . SER A 1 67 ? -15.102 6.588 8.662 1.00 87.06 67 SER A N 1
ATOM 560 C CA . SER A 1 67 ? -14.206 7.589 8.104 1.00 87.06 67 SER A CA 1
ATOM 561 C C . SER A 1 67 ? -12.758 7.077 8.076 1.00 87.06 67 SER A C 1
ATOM 563 O O . SER A 1 67 ? -12.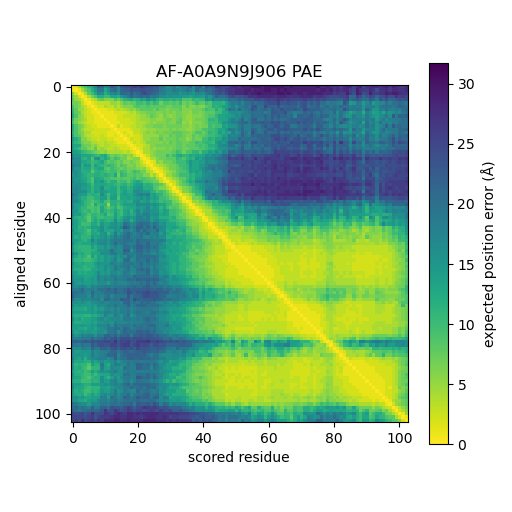368 6.179 8.826 1.00 87.06 67 SER A O 1
ATOM 565 N N . VAL A 1 68 ? -11.929 7.653 7.197 1.00 87.19 68 VAL A N 1
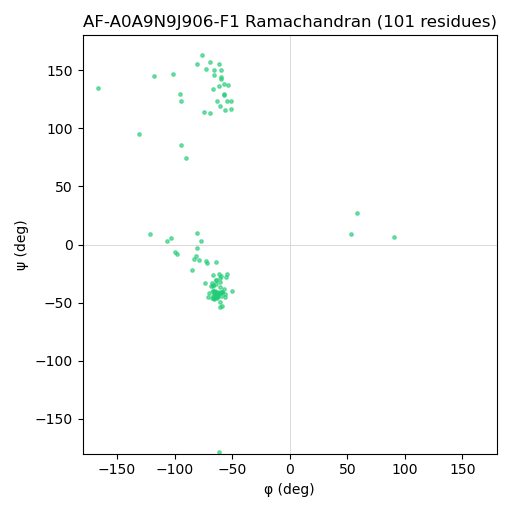ATOM 566 C CA . VAL A 1 68 ? -10.497 7.301 7.116 1.00 87.19 68 VAL A CA 1
ATOM 567 C C . VAL A 1 68 ? -9.788 7.589 8.440 1.00 87.19 68 VAL A C 1
ATOM 569 O O . VAL A 1 68 ? -8.890 6.842 8.824 1.00 87.19 68 VAL A O 1
ATOM 572 N N . ASP A 1 69 ? -10.171 8.666 9.127 1.00 88.00 69 ASP A N 1
ATOM 573 C CA . ASP A 1 69 ? -9.529 9.077 10.374 1.00 88.00 69 ASP A CA 1
ATOM 574 C C . ASP A 1 69 ? -9.875 8.109 11.519 1.00 88.00 69 ASP A C 1
ATOM 576 O O . ASP A 1 69 ? -8.953 7.594 12.147 1.00 88.00 69 ASP A O 1
ATOM 580 N N . GLU A 1 70 ? -11.143 7.711 11.687 1.00 88.19 70 GLU A N 1
ATOM 581 C CA . GLU A 1 70 ? -11.533 6.652 12.641 1.00 88.19 70 GLU A CA 1
ATOM 582 C C . GLU A 1 70 ? -10.835 5.318 12.357 1.00 88.19 70 GLU A C 1
ATOM 584 O O . GLU A 1 70 ? -10.413 4.602 13.265 1.00 88.19 70 GLU A O 1
ATOM 589 N N . LEU A 1 71 ? -10.720 4.959 11.078 1.00 88.50 71 LEU A N 1
ATOM 590 C CA . LEU A 1 71 ? -10.067 3.722 10.666 1.00 88.50 71 LEU A CA 1
ATOM 591 C C . LEU A 1 71 ? -8.560 3.768 10.955 1.00 88.50 71 LEU A C 1
ATOM 593 O O . LEU A 1 71 ? -7.960 2.751 11.298 1.00 88.50 71 LEU A O 1
ATOM 597 N N . THR A 1 72 ? -7.956 4.954 10.864 1.00 89.19 72 THR A N 1
ATOM 598 C CA . THR A 1 72 ? -6.553 5.187 11.227 1.00 89.19 72 THR A CA 1
ATOM 599 C C . THR A 1 72 ? -6.349 5.088 12.737 1.00 89.19 72 THR A C 1
ATOM 601 O O . THR A 1 72 ? -5.374 4.479 13.171 1.00 89.19 72 THR A O 1
ATOM 604 N N . GLU A 1 73 ? -7.262 5.640 13.538 1.00 90.00 73 GLU A N 1
ATOM 605 C CA . GLU A 1 73 ? -7.233 5.523 15.000 1.00 90.00 73 GLU A CA 1
ATOM 606 C C . GLU A 1 73 ? -7.323 4.058 15.432 1.00 90.00 73 GLU A C 1
ATOM 608 O O . GLU A 1 73 ? -6.393 3.569 16.071 1.00 90.00 73 GLU A O 1
ATOM 613 N N . LYS A 1 74 ? -8.335 3.316 14.961 1.00 88.56 74 LYS A N 1
ATOM 614 C CA . LYS A 1 74 ? -8.482 1.876 15.245 1.00 88.56 74 LYS A CA 1
ATOM 615 C C . LYS A 1 74 ? -7.269 1.056 14.808 1.00 88.56 74 LYS A C 1
ATOM 617 O O . LYS A 1 74 ? -6.874 0.114 15.486 1.00 88.56 74 LYS A O 1
ATOM 622 N N . PHE A 1 75 ? -6.668 1.394 13.666 1.00 87.69 75 PHE A N 1
ATOM 623 C CA . PHE A 1 75 ? -5.461 0.713 13.200 1.00 87.69 75 PHE A CA 1
ATOM 624 C C . PHE A 1 75 ? -4.257 0.980 14.116 1.00 87.69 75 PHE A C 1
ATOM 626 O O . PHE A 1 75 ? -3.482 0.068 14.399 1.00 87.69 75 PHE A O 1
ATOM 633 N N . ASN A 1 76 ? -4.109 2.214 14.601 1.00 88.38 76 ASN A N 1
ATOM 634 C CA . ASN A 1 76 ? -3.024 2.601 15.501 1.00 88.38 76 ASN A CA 1
ATOM 635 C C . ASN A 1 76 ? -3.211 2.046 16.926 1.00 88.38 76 ASN A C 1
ATOM 637 O O . ASN A 1 76 ? -2.218 1.705 17.565 1.00 88.38 76 ASN A O 1
ATOM 641 N N . GLU A 1 77 ? -4.453 1.907 17.402 1.00 87.31 77 GLU A N 1
ATOM 642 C CA . GLU A 1 77 ? -4.794 1.292 18.699 1.00 87.31 77 GLU A CA 1
ATOM 643 C C . GLU A 1 77 ? -4.331 -0.166 18.813 1.00 87.31 77 GLU A C 1
ATOM 645 O O . GLU A 1 77 ? -4.048 -0.648 19.904 1.00 87.31 77 GLU A O 1
ATOM 650 N N . LEU A 1 78 ? -4.211 -0.870 17.688 1.00 77.75 78 LEU A N 1
ATOM 651 C CA . LEU A 1 78 ? -3.744 -2.256 17.643 1.00 77.75 78 LEU A CA 1
ATOM 652 C C . LEU A 1 78 ? -2.215 -2.390 17.795 1.00 77.75 78 LEU A C 1
ATOM 654 O O . LEU A 1 78 ? -1.694 -3.498 17.691 1.00 77.75 78 LEU A O 1
ATOM 658 N N . GLU A 1 79 ? -1.498 -1.277 18.001 1.00 65.69 79 GLU A N 1
ATOM 659 C CA . GLU A 1 79 ? -0.052 -1.157 18.276 1.00 65.69 79 GLU A CA 1
ATOM 660 C C . GLU A 1 79 ? 0.905 -1.850 17.284 1.00 65.69 79 GLU A C 1
ATOM 662 O O . GLU A 1 79 ? 2.116 -1.878 17.497 1.00 65.69 79 GLU A O 1
ATOM 667 N N . LEU A 1 80 ? 0.415 -2.350 16.146 1.00 67.75 80 LEU A N 1
ATOM 668 C CA . LEU A 1 80 ? 1.263 -2.963 15.119 1.00 67.75 80 LEU A CA 1
ATOM 669 C C . LEU A 1 80 ? 2.208 -1.929 14.494 1.00 67.75 80 LEU A C 1
ATOM 671 O O . LEU A 1 80 ? 3.400 -2.189 14.309 1.00 67.75 80 LEU A O 1
ATOM 675 N N . LYS A 1 81 ? 1.666 -0.758 14.131 1.00 73.50 81 LYS A N 1
ATOM 676 C CA . LYS A 1 81 ? 2.411 0.315 13.467 1.00 73.50 81 LYS A CA 1
ATOM 677 C C . LYS A 1 81 ? 1.638 1.626 13.472 1.00 73.50 81 LYS A C 1
ATOM 679 O O . LYS A 1 81 ? 0.484 1.657 13.059 1.00 73.50 81 LYS A O 1
ATOM 684 N N . THR A 1 82 ? 2.307 2.726 13.805 1.00 82.19 82 THR A N 1
ATOM 685 C CA . THR A 1 82 ? 1.728 4.062 13.636 1.00 82.19 82 THR A CA 1
ATOM 686 C C . THR A 1 82 ? 1.722 4.451 12.160 1.00 82.19 82 THR A C 1
ATOM 688 O O . THR A 1 82 ? 2.765 4.609 11.521 1.00 82.19 82 THR A O 1
ATOM 691 N N . SER A 1 83 ? 0.524 4.580 11.595 1.00 84.50 83 SER A N 1
ATOM 692 C CA . SER A 1 83 ? 0.310 4.981 10.205 1.00 84.50 83 SER A CA 1
ATOM 693 C C . SER A 1 83 ? -0.474 6.284 10.137 1.00 84.50 83 SER A C 1
ATOM 695 O O . SER A 1 83 ? -1.346 6.555 10.959 1.00 84.50 83 SER A O 1
ATOM 697 N N . SER A 1 84 ? -0.156 7.110 9.140 1.00 88.31 84 SER A N 1
ATOM 698 C CA . SER A 1 84 ? -0.941 8.307 8.850 1.00 88.31 84 SER A CA 1
ATOM 699 C C . SER A 1 84 ? -2.188 7.948 8.044 1.00 88.31 84 SER A C 1
ATOM 701 O O . SER A 1 84 ? -2.187 6.978 7.278 1.00 88.31 84 SER A O 1
ATOM 703 N N . SER A 1 85 ? -3.222 8.786 8.133 1.00 88.25 85 SER A N 1
ATOM 704 C CA . SER A 1 85 ? -4.442 8.608 7.339 1.00 88.25 85 SER A CA 1
ATOM 705 C C . SER A 1 85 ? -4.183 8.653 5.833 1.00 88.25 85 SER A C 1
ATOM 707 O O . SER A 1 85 ? -4.852 7.965 5.066 1.00 88.25 85 SER A O 1
ATOM 709 N N . PHE A 1 86 ? -3.148 9.377 5.392 1.00 89.06 86 PHE A N 1
ATOM 710 C CA . PHE A 1 86 ? -2.715 9.360 3.994 1.00 89.06 86 PHE A CA 1
ATOM 711 C C . PHE A 1 86 ? -2.167 7.991 3.571 1.00 89.06 86 PHE A C 1
ATOM 713 O O . PHE A 1 86 ? -2.546 7.478 2.519 1.00 89.06 86 PHE A O 1
ATOM 720 N N . THR A 1 87 ? -1.311 7.373 4.391 1.00 88.81 87 THR A N 1
ATOM 721 C CA . THR A 1 87 ? -0.759 6.041 4.105 1.00 88.81 87 THR A CA 1
ATOM 722 C C . THR A 1 87 ? -1.862 4.984 4.074 1.00 88.81 87 THR A C 1
ATOM 724 O O . THR A 1 87 ? -1.875 4.145 3.175 1.00 88.81 87 THR A O 1
ATOM 727 N N . ILE A 1 88 ? -2.810 5.051 5.010 1.00 88.69 88 ILE A N 1
ATOM 728 C CA . ILE A 1 88 ? -3.992 4.180 5.050 1.00 88.69 88 ILE A CA 1
ATOM 729 C C . ILE A 1 88 ? -4.829 4.356 3.776 1.00 88.69 88 ILE A C 1
ATOM 731 O O . ILE A 1 88 ? -5.127 3.378 3.095 1.00 88.69 88 ILE A O 1
ATOM 735 N N . CYS A 1 89 ? -5.137 5.599 3.395 1.00 89.00 89 CYS A N 1
ATOM 736 C CA . CYS A 1 89 ? -5.897 5.902 2.183 1.00 89.00 89 CYS A CA 1
ATOM 737 C C . CYS A 1 89 ? -5.195 5.398 0.913 1.00 89.00 89 CYS A C 1
ATOM 739 O O . CYS A 1 89 ? -5.848 4.847 0.029 1.00 89.00 89 CYS A O 1
ATOM 741 N N . HIS A 1 90 ? -3.873 5.564 0.819 1.00 88.88 90 HIS A N 1
ATOM 742 C CA . HIS A 1 90 ? -3.091 5.082 -0.317 1.00 88.88 90 HIS A CA 1
ATOM 743 C C . HIS A 1 90 ? -3.146 3.555 -0.431 1.00 88.88 90 HIS A C 1
ATOM 745 O O . HIS A 1 90 ? -3.435 3.036 -1.505 1.00 88.88 90 HIS A O 1
ATOM 751 N N . ASN A 1 91 ? -2.969 2.838 0.683 1.00 89.44 91 ASN A N 1
ATOM 752 C CA . ASN A 1 91 ? -3.067 1.378 0.701 1.00 89.44 91 ASN A CA 1
ATOM 753 C C . ASN A 1 91 ? -4.482 0.890 0.368 1.00 89.44 91 ASN A C 1
ATOM 755 O O . ASN A 1 91 ? -4.636 -0.054 -0.399 1.00 89.44 91 ASN A O 1
ATOM 759 N N . LEU A 1 92 ? -5.526 1.543 0.885 1.00 88.31 92 LEU A N 1
ATOM 760 C CA . LEU A 1 92 ? -6.912 1.228 0.521 1.00 88.31 92 LEU A CA 1
ATOM 761 C C . LEU A 1 92 ? -7.155 1.414 -0.978 1.00 88.31 92 LEU A C 1
ATOM 763 O O . LEU A 1 92 ? -7.800 0.575 -1.606 1.00 88.31 92 LEU A O 1
ATOM 767 N N . TYR A 1 93 ? -6.594 2.471 -1.562 1.00 89.12 93 TYR A N 1
ATOM 768 C CA . TYR A 1 93 ? -6.683 2.723 -2.993 1.00 89.12 93 TYR A CA 1
ATOM 769 C C . TYR A 1 93 ? -5.962 1.645 -3.814 1.00 89.12 93 TYR A C 1
ATOM 771 O O . TYR A 1 93 ? -6.534 1.149 -4.783 1.00 89.12 93 TYR A O 1
ATOM 779 N N . GLU A 1 94 ? -4.750 1.240 -3.417 1.00 88.50 94 GLU A N 1
ATOM 780 C CA . GLU A 1 94 ? -4.024 0.122 -4.043 1.00 88.50 94 GLU A CA 1
ATOM 781 C C . GLU A 1 94 ? -4.795 -1.205 -3.944 1.00 88.50 94 GLU A C 1
ATOM 783 O O . GLU A 1 94 ? -4.727 -2.029 -4.853 1.00 88.50 94 GLU A O 1
ATOM 788 N N . LEU A 1 95 ? -5.568 -1.396 -2.870 1.00 87.75 95 LEU A N 1
ATOM 789 C CA . LEU A 1 95 ? -6.435 -2.558 -2.651 1.00 87.75 95 LEU A CA 1
ATOM 790 C C . LEU A 1 95 ? -7.784 -2.485 -3.399 1.00 87.75 95 LEU A C 1
ATOM 792 O O . LEU A 1 95 ? -8.564 -3.434 -3.324 1.00 87.75 95 LEU A O 1
ATOM 796 N N . GLY A 1 96 ? -8.075 -1.389 -4.110 1.00 88.56 96 GLY A N 1
ATOM 797 C CA . GLY A 1 96 ? -9.311 -1.198 -4.884 1.00 88.56 96 GLY A CA 1
ATOM 798 C C . GLY A 1 96 ? -10.469 -0.535 -4.123 1.00 88.56 96 GLY A C 1
ATOM 799 O O . GLY A 1 96 ? -11.576 -0.417 -4.652 1.00 88.56 96 GLY A O 1
ATOM 800 N N . TYR A 1 97 ? -10.246 -0.066 -2.894 1.00 85.69 97 TYR A N 1
ATOM 801 C CA .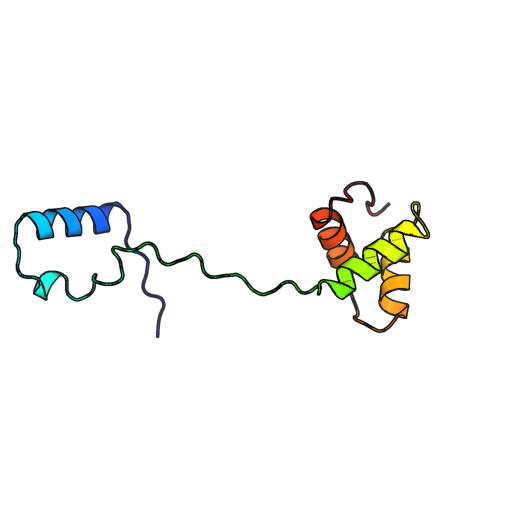 TYR A 1 97 ? -11.256 0.615 -2.077 1.00 85.69 97 TYR A CA 1
ATOM 802 C C . TYR A 1 97 ? -11.230 2.129 -2.311 1.00 85.69 97 TYR A C 1
ATOM 804 O O . TYR A 1 97 ? -10.780 2.912 -1.478 1.00 85.69 97 TYR A O 1
ATOM 812 N N . HIS A 1 98 ? -11.743 2.558 -3.464 1.00 81.69 98 HIS A N 1
ATOM 813 C CA . HIS A 1 98 ? -11.729 3.968 -3.882 1.00 81.69 98 HIS A CA 1
ATOM 814 C C . HIS A 1 98 ? -12.805 4.846 -3.215 1.00 81.69 98 HIS A C 1
ATOM 816 O O . HIS A 1 98 ? -12.756 6.069 -3.330 1.00 81.69 98 HIS A O 1
ATOM 822 N N . GLY A 1 99 ? -13.792 4.233 -2.553 1.00 70.56 99 GLY A N 1
ATOM 823 C CA . GLY A 1 99 ? -14.956 4.926 -1.986 1.00 70.56 99 GLY A CA 1
ATOM 824 C C . GLY A 1 99 ? -14.735 5.549 -0.606 1.00 70.56 99 GLY A C 1
ATOM 825 O O . GLY A 1 99 ? -15.561 6.341 -0.164 1.00 70.56 99 GLY A O 1
ATOM 826 N N . ILE A 1 100 ? -13.634 5.218 0.070 1.00 66.25 100 ILE A N 1
ATOM 827 C CA . ILE A 1 100 ? -13.348 5.691 1.428 1.00 66.25 100 ILE A CA 1
ATOM 828 C C . ILE A 1 100 ? -12.471 6.936 1.296 1.00 66.25 100 ILE A C 1
ATOM 830 O O . ILE A 1 100 ? -11.243 6.860 1.267 1.00 66.25 100 ILE A O 1
ATOM 834 N N . ARG A 1 101 ? -13.107 8.095 1.118 1.00 55.78 101 ARG A N 1
ATOM 835 C CA . ARG A 1 101 ? -12.422 9.392 1.089 1.00 55.78 101 ARG A CA 1
ATOM 836 C C . ARG A 1 101 ? -12.602 10.106 2.420 1.00 55.78 101 ARG A C 1
ATOM 838 O O . ARG A 1 101 ? -13.651 9.992 3.043 1.00 55.78 101 ARG A O 1
ATOM 845 N N . LYS A 1 102 ? -11.575 10.866 2.811 1.00 51.12 102 LYS A N 1
ATOM 846 C CA . LYS A 1 102 ? -11.674 11.881 3.864 1.00 51.12 102 LYS A CA 1
ATOM 847 C C . LYS A 1 102 ? -12.866 12.794 3.553 1.00 51.12 102 LYS A C 1
ATOM 849 O O . LYS A 1 102 ? -12.856 13.430 2.496 1.00 51.12 102 LYS A O 1
ATOM 854 N N . LEU A 1 103 ? -13.869 12.788 4.428 1.00 48.69 103 LEU A N 1
ATOM 855 C CA . LEU A 1 103 ? -14.891 13.831 4.515 1.00 48.69 103 LEU A CA 1
ATOM 856 C C . LEU A 1 103 ? -14.402 14.903 5.485 1.00 48.69 103 LEU A C 1
ATOM 858 O O . LEU A 1 103 ? -13.770 14.513 6.491 1.00 48.69 103 LEU A O 1
#

pLDDT: mean 76.92, std 12.19, range [47.56, 90.88]